Protein AF-A0A7K4IBQ5-F1 (afdb_monomer_lite)

Foldseek 3Di:
DDDDPPDPDPDDDPVLVVCCVVPVVVSVCCVVVNDDQDPVNVVVVVCVVCPPPPPDPCPPVVVVVVVVVVVVVVVVVVVVVD

Radius of gyration: 29.91 Å; chains: 1; bounding box: 72×33×64 Å

Secondary structure (DSSP, 8-state):
------S---PPPHHHHHHHHH-HHHHHHHHHH--PPPHHHHHHHHHHHS------S----HHHHHHHHHHHHHHHHHHHH-

Structure (mmCIF, N/CA/C/O backbone):
data_AF-A0A7K4IBQ5-F1
#
_entry.id   AF-A0A7K4IBQ5-F1
#
loop_
_atom_site.group_PDB
_atom_site.id
_atom_site.type_symbol
_atom_site.label_atom_id
_atom_site.label_alt_id
_atom_site.label_comp_id
_atom_site.label_asym_id
_atom_site.label_entity_id
_atom_site.label_seq_id
_atom_site.pdbx_PDB_ins_code
_atom_site.Cartn_x
_atom_site.Cartn_y
_atom_site.Cartn_z
_atom_site.occupancy
_atom_site.B_iso_or_equiv
_atom_site.auth_seq_id
_atom_site.auth_comp_id
_atom_site.auth_asym_id
_atom_site.auth_atom_id
_atom_site.pdbx_PDB_model_num
ATOM 1 N N . MET A 1 1 ? -29.356 -19.330 11.551 1.00 40.88 1 MET A N 1
ATOM 2 C CA . MET A 1 1 ? -28.479 -18.798 10.488 1.00 40.88 1 MET A CA 1
ATOM 3 C C . MET A 1 1 ? -27.937 -19.988 9.721 1.00 40.88 1 MET A C 1
ATOM 5 O O . MET A 1 1 ? -27.035 -20.660 10.197 1.00 40.88 1 MET A O 1
ATOM 9 N N . THR A 1 2 ? -28.601 -20.346 8.628 1.00 40.91 2 THR A N 1
ATOM 10 C CA . THR A 1 2 ? -28.215 -21.448 7.739 1.00 40.91 2 THR A CA 1
ATOM 11 C C . THR A 1 2 ? -27.095 -20.966 6.821 1.00 40.91 2 THR A C 1
ATOM 13 O O . THR A 1 2 ? -27.253 -19.957 6.141 1.00 40.91 2 THR A O 1
ATOM 16 N N . HIS A 1 3 ? -25.949 -21.647 6.863 1.00 40.97 3 HIS A N 1
ATOM 17 C CA . HIS A 1 3 ? -24.806 -21.375 5.996 1.00 40.97 3 HIS A CA 1
ATOM 18 C C . HIS A 1 3 ? -25.068 -22.001 4.620 1.00 40.97 3 HIS A C 1
ATOM 20 O O . HIS A 1 3 ? -25.051 -23.221 4.487 1.00 40.97 3 HIS A O 1
ATOM 26 N N . ASP A 1 4 ? -25.327 -21.160 3.622 1.00 43.88 4 ASP A N 1
ATOM 27 C CA . ASP 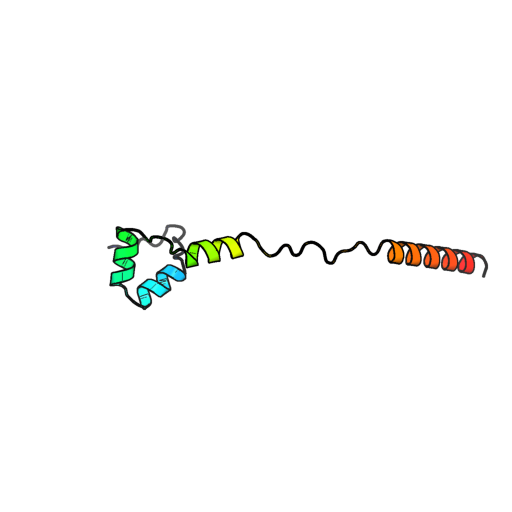A 1 4 ? -25.390 -21.543 2.211 1.00 43.88 4 ASP A CA 1
ATOM 28 C C . ASP A 1 4 ? -23.957 -21.601 1.649 1.00 43.88 4 ASP A C 1
ATOM 30 O O . ASP A 1 4 ? -23.193 -20.643 1.792 1.00 43.88 4 ASP A O 1
ATOM 34 N N . THR A 1 5 ? -23.555 -22.731 1.061 1.00 51.84 5 THR A N 1
ATOM 35 C CA . THR A 1 5 ? -22.163 -23.022 0.647 1.00 51.84 5 THR A CA 1
ATOM 36 C C . THR A 1 5 ? -21.907 -22.866 -0.859 1.00 51.84 5 THR A C 1
ATOM 38 O O . THR A 1 5 ? -20.841 -23.243 -1.339 1.00 51.84 5 THR A O 1
ATOM 41 N N . THR A 1 6 ? -22.842 -22.288 -1.622 1.00 48.78 6 THR A N 1
ATOM 42 C CA . THR A 1 6 ? -22.806 -22.257 -3.103 1.00 48.78 6 THR A CA 1
ATOM 43 C C . THR A 1 6 ? -22.800 -20.859 -3.735 1.00 48.78 6 THR A C 1
ATOM 45 O O . THR A 1 6 ? -23.234 -20.694 -4.872 1.00 48.78 6 THR A O 1
ATOM 48 N N . SER A 1 7 ? -22.277 -19.843 -3.048 1.00 48.34 7 SER A N 1
ATOM 49 C CA . SER A 1 7 ? -21.903 -18.562 -3.674 1.00 48.34 7 SER A CA 1
ATOM 50 C C . SER A 1 7 ? -20.373 -18.489 -3.723 1.00 48.34 7 SER A C 1
ATOM 52 O O . SER A 1 7 ? -19.772 -18.960 -2.754 1.00 48.34 7 SER A O 1
ATOM 54 N N . PRO A 1 8 ? -19.713 -17.974 -4.789 1.00 47.09 8 PRO A N 1
ATOM 55 C CA . PRO A 1 8 ? -18.263 -17.773 -4.786 1.00 47.09 8 PRO A CA 1
ATOM 56 C C . PRO A 1 8 ? -17.916 -16.985 -3.528 1.00 47.09 8 PRO A C 1
ATOM 58 O O . PRO A 1 8 ? -18.295 -15.823 -3.385 1.00 47.09 8 PRO A O 1
ATOM 61 N N . GLY A 1 9 ? -17.343 -17.706 -2.563 1.00 47.97 9 GLY A N 1
ATOM 62 C CA . GLY A 1 9 ? -17.368 -17.311 -1.167 1.00 47.97 9 GLY A CA 1
ATOM 63 C C . GLY A 1 9 ? -16.739 -15.944 -1.028 1.00 47.97 9 GLY A C 1
ATOM 64 O O . GLY A 1 9 ? -15.624 -15.735 -1.500 1.00 47.97 9 GLY A O 1
ATOM 65 N N . THR A 1 10 ? -17.462 -15.016 -0.410 1.00 62.03 10 THR A N 1
ATOM 66 C CA . THR A 1 10 ? -16.930 -13.717 -0.014 1.00 62.03 10 THR A CA 1
ATOM 67 C C . THR A 1 10 ? -15.679 -13.973 0.817 1.00 62.03 10 THR A C 1
ATOM 69 O O . THR A 1 10 ? -15.768 -14.318 1.998 1.00 62.03 10 THR A O 1
ATOM 72 N N . TYR A 1 11 ? -14.509 -13.894 0.186 1.00 69.38 11 TYR A N 1
ATOM 73 C CA . TYR A 1 11 ? -13.244 -14.033 0.884 1.00 69.38 11 TYR A CA 1
ATOM 74 C C . TYR A 1 11 ? -13.194 -12.914 1.919 1.00 69.38 11 TYR A C 1
ATOM 76 O O . TYR A 1 11 ? -13.291 -11.735 1.580 1.00 69.38 11 TYR A O 1
ATOM 84 N N . ARG A 1 12 ? -13.128 -13.297 3.195 1.00 72.81 12 ARG A N 1
ATOM 85 C CA . ARG A 1 12 ? -12.994 -12.338 4.290 1.00 72.81 12 ARG A CA 1
ATOM 86 C C . ARG A 1 12 ? -11.571 -11.812 4.295 1.00 72.81 12 ARG A C 1
ATOM 88 O O . ARG A 1 12 ? -10.629 -12.587 4.121 1.00 72.81 12 ARG A O 1
ATOM 95 N N . ASP A 1 1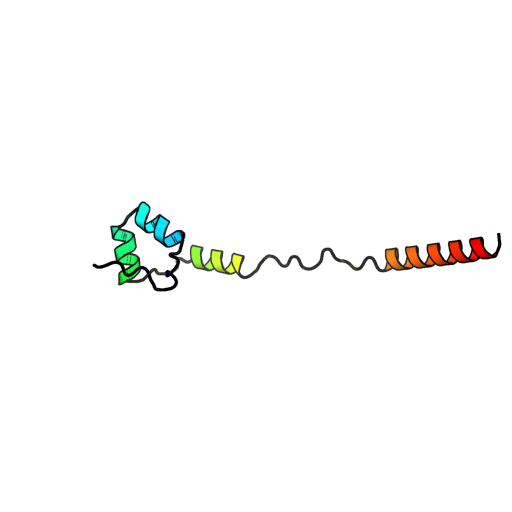3 ? -11.431 -10.511 4.514 1.00 82.00 13 ASP A N 1
ATOM 96 C CA . ASP A 1 13 ? -10.118 -9.919 4.711 1.00 82.00 13 ASP A CA 1
ATOM 97 C C . ASP A 1 13 ? -9.452 -10.571 5.938 1.00 82.00 13 ASP A C 1
ATOM 99 O O . ASP A 1 13 ? -10.080 -10.857 6.963 1.00 82.00 13 ASP A O 1
ATOM 103 N N . VAL A 1 14 ? -8.155 -10.838 5.827 1.00 87.25 14 VAL A N 1
ATOM 104 C CA . VAL A 1 14 ? -7.339 -11.355 6.927 1.00 87.25 14 VAL A CA 1
ATOM 105 C C . VAL A 1 14 ? -7.321 -10.356 8.088 1.00 87.25 14 VAL A C 1
ATOM 107 O O . VAL A 1 14 ? -7.220 -10.761 9.249 1.00 87.25 14 VAL A O 1
ATOM 110 N N . SER A 1 15 ? -7.447 -9.058 7.791 1.00 83.94 15 SER A N 1
ATOM 111 C CA . SER A 1 15 ? -7.579 -8.006 8.801 1.00 83.94 15 SER A CA 1
ATOM 112 C C . SER A 1 15 ? -8.837 -8.200 9.667 1.00 83.94 15 SER A C 1
ATOM 114 O O . SER A 1 15 ? -8.733 -8.201 10.896 1.00 83.94 15 SER A O 1
ATOM 116 N N . ASP A 1 16 ? -9.982 -8.504 9.051 1.00 85.50 16 ASP A N 1
ATOM 117 C CA . ASP A 1 16 ? -11.254 -8.785 9.728 1.00 85.50 16 ASP A CA 1
ATOM 118 C C . ASP A 1 16 ? -11.184 -10.037 10.602 1.00 85.50 16 ASP A C 1
ATOM 120 O O . ASP A 1 16 ? -11.635 -10.036 11.750 1.00 85.50 16 ASP A O 1
ATOM 124 N N . LEU A 1 17 ? -10.598 -11.115 10.070 1.00 88.56 17 LEU A N 1
ATOM 125 C CA . LEU A 1 17 ? -10.415 -12.365 10.811 1.00 88.56 17 LEU A CA 1
ATOM 126 C C . LEU A 1 17 ? -9.549 -12.146 12.056 1.00 88.56 17 LEU A C 1
ATOM 128 O O . LEU A 1 17 ? -9.844 -12.678 13.127 1.00 88.56 17 LEU A O 1
ATOM 132 N N . ARG A 1 18 ? -8.505 -11.321 11.933 1.00 91.19 18 ARG A N 1
ATOM 133 C CA . ARG A 1 18 ? -7.645 -10.945 13.054 1.00 91.19 18 ARG A CA 1
ATOM 134 C C . ARG A 1 18 ? -8.419 -10.145 14.101 1.00 91.19 18 ARG A C 1
ATOM 136 O O . ARG A 1 18 ? -8.310 -10.460 15.284 1.00 91.19 18 ARG A O 1
ATOM 143 N N . THR A 1 19 ? -9.205 -9.147 13.696 1.00 89.81 19 THR A N 1
ATOM 144 C CA . THR A 1 19 ? -10.015 -8.358 14.638 1.00 89.81 19 THR A CA 1
ATOM 145 C C . THR A 1 19 ? -11.032 -9.234 15.366 1.00 89.81 19 THR A C 1
ATOM 147 O O . THR A 1 19 ? -11.133 -9.139 16.588 1.00 89.81 19 THR A O 1
ATOM 150 N N . GLN A 1 20 ? -11.719 -10.135 14.653 1.00 91.00 20 GLN A N 1
ATOM 151 C CA . GLN A 1 20 ? -12.656 -11.080 15.264 1.00 91.00 20 GLN A CA 1
ATOM 152 C C . GLN A 1 20 ? -11.963 -11.986 16.293 1.00 91.00 20 GLN A C 1
ATOM 154 O O . GLN A 1 20 ? -12.501 -12.181 17.380 1.00 91.00 20 GLN A O 1
ATOM 159 N N . TYR A 1 21 ? -10.766 -12.497 15.981 1.00 93.44 21 TYR A N 1
ATOM 160 C CA . TYR A 1 21 ? -9.996 -13.342 16.898 1.00 93.44 21 TYR A CA 1
ATOM 161 C C . TYR A 1 21 ? -9.583 -12.605 18.182 1.00 93.44 21 TYR A C 1
ATOM 163 O O . TYR A 1 21 ? -9.649 -13.175 19.267 1.00 93.44 21 TYR A O 1
ATOM 171 N N . PHE A 1 22 ? -9.168 -11.338 18.081 1.00 93.75 22 PHE A N 1
ATOM 172 C CA . PHE A 1 22 ? -8.763 -10.557 19.255 1.00 93.75 22 PHE A CA 1
ATOM 173 C C . PHE A 1 22 ? -9.947 -10.067 20.092 1.00 93.75 22 PHE A C 1
ATOM 175 O O . PHE A 1 22 ? -9.867 -10.062 21.319 1.00 93.75 22 PHE A O 1
ATOM 182 N N . CYS A 1 23 ? -11.020 -9.597 19.452 1.00 94.62 23 CYS A N 1
ATOM 183 C CA . CYS A 1 23 ? -12.208 -9.107 20.138 1.00 94.62 23 CYS A CA 1
ATOM 184 C C . CYS A 1 23 ? -13.431 -9.156 19.217 1.00 94.62 23 CYS A C 1
ATOM 186 O O . CYS A 1 23 ? -13.682 -8.250 18.419 1.00 94.62 23 CYS A O 1
ATOM 188 N N . GLU A 1 24 ? -14.246 -10.191 19.391 1.00 92.62 24 GLU A N 1
ATOM 189 C CA . GLU A 1 24 ? -15.460 -10.394 18.599 1.00 92.62 24 GLU A CA 1
ATOM 190 C C . GLU A 1 24 ? -16.462 -9.238 18.744 1.00 92.62 24 GLU A C 1
ATOM 192 O O . GLU A 1 24 ? -17.052 -8.793 17.760 1.00 92.62 24 GLU A O 1
ATOM 197 N N . TYR A 1 25 ? -16.600 -8.677 19.951 1.00 91.50 25 TYR A N 1
ATOM 198 C CA . TYR A 1 25 ? -17.498 -7.543 20.177 1.00 91.50 25 TYR A CA 1
ATOM 199 C C . TYR A 1 25 ? -17.054 -6.284 19.419 1.00 91.50 25 TYR A C 1
ATOM 201 O O . TYR A 1 25 ? -17.881 -5.565 18.861 1.00 91.50 25 TYR A O 1
ATOM 209 N N . ARG A 1 26 ? -15.742 -6.035 19.338 1.00 90.50 26 ARG A N 1
ATOM 210 C CA . ARG A 1 26 ? -15.199 -4.939 18.530 1.00 90.50 26 ARG A CA 1
ATOM 211 C C . ARG A 1 26 ? -15.486 -5.159 17.047 1.00 90.50 26 ARG A C 1
ATOM 213 O O . ARG A 1 26 ? -15.919 -4.223 16.386 1.00 90.50 26 ARG A O 1
ATOM 220 N N . TYR A 1 27 ? -15.280 -6.377 16.545 1.00 91.50 27 TYR A N 1
ATOM 221 C CA . TYR A 1 27 ? -15.590 -6.711 15.154 1.00 91.50 27 TYR A CA 1
ATOM 222 C C . TYR A 1 27 ? -17.061 -6.433 14.816 1.00 91.50 27 TYR A C 1
ATOM 224 O O . TYR A 1 27 ? -17.366 -5.805 13.804 1.00 91.50 27 TYR A O 1
ATOM 232 N N . TYR A 1 28 ? -17.974 -6.826 15.707 1.00 91.38 28 TYR A N 1
ATOM 233 C CA . TYR A 1 28 ? -19.399 -6.539 15.562 1.00 91.38 28 TYR A CA 1
ATOM 234 C C . TYR A 1 28 ? -19.698 -5.031 15.488 1.00 91.38 28 TYR A C 1
ATOM 236 O O . TYR A 1 28 ? -20.496 -4.595 14.654 1.00 91.38 28 TYR A O 1
ATOM 244 N N . LEU A 1 29 ? -19.049 -4.217 16.327 1.00 92.19 29 LEU A N 1
ATOM 245 C CA . LEU A 1 29 ? -19.216 -2.763 16.291 1.00 92.19 29 LEU A CA 1
ATOM 246 C C . LEU A 1 29 ? -18.666 -2.148 14.999 1.00 92.19 29 LEU A C 1
ATOM 248 O O . LEU A 1 29 ? -19.344 -1.309 14.411 1.00 92.19 29 LEU A O 1
ATOM 252 N N . GLU A 1 30 ? -17.495 -2.585 14.532 1.00 90.75 30 GLU A N 1
ATOM 253 C CA . GLU A 1 30 ? -16.904 -2.115 13.270 1.00 90.75 30 GLU A CA 1
ATOM 254 C C . GLU A 1 30 ? -17.797 -2.454 12.064 1.00 90.75 30 GLU A C 1
ATOM 256 O O . GLU A 1 30 ? -17.978 -1.612 11.187 1.00 90.75 30 GLU A O 1
ATOM 261 N N . GLN A 1 31 ? -18.441 -3.628 12.042 1.00 87.81 31 GLN A N 1
ATOM 262 C CA . GLN A 1 31 ? -19.408 -3.976 10.991 1.00 87.81 31 GLN A CA 1
ATOM 263 C C . GLN A 1 31 ? -20.672 -3.108 11.023 1.00 87.81 31 GLN A C 1
ATOM 265 O O . GLN A 1 31 ? -21.234 -2.790 9.976 1.00 87.81 31 GLN A O 1
ATOM 270 N N . ARG A 1 32 ? -21.156 -2.758 12.221 1.00 90.56 32 ARG A N 1
ATOM 271 C CA . ARG A 1 32 ? -22.448 -2.077 12.391 1.00 90.56 32 ARG A CA 1
ATOM 272 C C . ARG A 1 32 ? -22.354 -0.558 12.302 1.00 90.56 32 ARG A C 1
ATOM 274 O O . ARG A 1 32 ? -23.308 0.081 11.865 1.00 90.56 32 ARG A O 1
ATOM 281 N N . HIS A 1 33 ? -21.235 0.010 12.734 1.00 92.12 33 HIS A N 1
ATOM 282 C CA . HIS A 1 33 ? -21.023 1.456 12.803 1.00 92.12 33 HIS A CA 1
ATOM 283 C C . HIS A 1 33 ? -19.955 1.957 11.826 1.00 92.12 33 HIS A C 1
ATOM 285 O O . HIS A 1 33 ? -19.822 3.165 11.653 1.00 92.12 33 HIS A O 1
ATOM 291 N N . GLY A 1 34 ? -19.237 1.050 11.161 1.00 84.69 34 GLY A N 1
ATOM 292 C CA . GLY A 1 34 ? -18.092 1.388 10.328 1.00 84.69 34 GLY A CA 1
ATOM 293 C C . GLY A 1 34 ? -16.821 1.602 11.150 1.00 84.69 34 GLY A C 1
ATOM 294 O O . GLY A 1 34 ? -16.834 1.634 12.382 1.00 84.69 34 GLY A O 1
ATOM 295 N N . ASN A 1 35 ? -15.703 1.745 10.443 1.00 83.19 35 ASN A N 1
ATOM 296 C CA . ASN A 1 35 ? -14.404 2.041 11.030 1.00 83.19 35 ASN A CA 1
ATOM 297 C C . ASN A 1 35 ? -13.852 3.332 10.413 1.00 83.19 35 ASN A C 1
ATOM 299 O O . ASN A 1 35 ? -13.671 3.417 9.198 1.00 83.19 35 ASN A O 1
ATOM 303 N N . GLU A 1 36 ? -13.604 4.337 11.250 1.00 85.25 36 GLU A N 1
ATOM 304 C CA . GLU A 1 36 ? -13.023 5.616 10.838 1.00 85.25 36 GLU A CA 1
ATOM 305 C C . GLU A 1 36 ? -11.498 5.460 10.685 1.00 85.25 36 GLU A C 1
ATOM 307 O O . GLU A 1 36 ? -10.809 5.112 11.654 1.00 85.25 36 GLU A O 1
ATOM 312 N N . PRO A 1 37 ? -10.925 5.711 9.493 1.00 79.75 37 PRO A N 1
ATOM 313 C CA . PRO A 1 37 ? -9.494 5.564 9.290 1.00 79.75 37 PRO A CA 1
ATOM 314 C C . PRO A 1 37 ? -8.732 6.587 10.134 1.00 79.75 37 PRO A C 1
ATOM 316 O O . PRO A 1 37 ? -8.917 7.800 10.030 1.00 79.75 37 PRO A O 1
ATOM 319 N N . SER A 1 38 ? -7.806 6.097 10.956 1.00 86.69 38 SER A N 1
ATOM 320 C CA . SER A 1 38 ? -6.918 6.983 11.704 1.00 86.69 38 SER A CA 1
ATOM 321 C C . SER A 1 38 ? -5.986 7.755 10.760 1.00 86.69 38 SER A C 1
ATOM 323 O O . SER A 1 38 ? -5.630 7.285 9.676 1.00 86.69 38 SER A O 1
ATOM 325 N N . ARG A 1 39 ? -5.493 8.922 11.202 1.00 85.75 39 ARG A N 1
ATOM 326 C CA . ARG A 1 39 ? -4.474 9.692 10.457 1.00 85.75 39 ARG A CA 1
ATOM 327 C C . ARG A 1 39 ? -3.235 8.854 10.112 1.00 85.75 39 ARG A C 1
ATOM 329 O O . ARG A 1 39 ? -2.631 9.058 9.063 1.00 85.75 39 ARG A O 1
ATOM 336 N N . ALA A 1 40 ? -2.866 7.911 10.982 1.00 84.88 40 ALA A N 1
ATOM 337 C CA . ALA A 1 40 ? -1.764 6.986 10.740 1.00 84.88 40 ALA A CA 1
ATOM 338 C C . ALA A 1 40 ? -2.093 5.980 9.626 1.00 84.88 40 ALA A C 1
ATOM 340 O O . ALA A 1 40 ? -1.257 5.762 8.752 1.00 84.88 40 ALA A O 1
ATOM 341 N N . ALA A 1 41 ? -3.312 5.428 9.613 1.00 85.31 41 ALA A N 1
ATOM 342 C CA . ALA A 1 41 ? -3.773 4.527 8.558 1.00 85.31 41 ALA A CA 1
ATOM 343 C C . ALA A 1 41 ? -3.808 5.231 7.192 1.00 85.31 41 ALA A C 1
ATOM 345 O O . ALA A 1 41 ? -3.279 4.694 6.223 1.00 85.31 41 ALA A O 1
ATOM 346 N N . ALA A 1 42 ? -4.324 6.465 7.138 1.00 83.94 42 ALA A N 1
ATOM 347 C CA . ALA A 1 42 ? -4.357 7.268 5.913 1.00 83.94 42 ALA A CA 1
ATOM 348 C C . ALA A 1 42 ? -2.949 7.586 5.373 1.00 83.94 42 ALA A C 1
ATOM 350 O O . ALA A 1 42 ? -2.697 7.530 4.169 1.00 83.94 42 ALA A O 1
ATOM 351 N N . ARG A 1 43 ? -1.995 7.893 6.264 1.00 85.31 43 ARG A N 1
ATOM 352 C CA . ARG A 1 43 ? -0.598 8.113 5.866 1.00 85.31 43 ARG A CA 1
ATOM 353 C C . ARG A 1 43 ? 0.057 6.819 5.386 1.00 85.31 43 ARG A C 1
ATOM 355 O O . ARG A 1 43 ? 0.758 6.843 4.382 1.00 85.31 43 ARG A O 1
ATOM 362 N N . GLY A 1 44 ? -0.197 5.702 6.065 1.00 83.62 44 GLY A N 1
ATOM 363 C CA . GLY A 1 44 ? 0.279 4.383 5.652 1.00 83.62 44 GLY A CA 1
ATOM 364 C C . GLY A 1 44 ? -0.233 3.991 4.266 1.00 83.62 44 GLY A C 1
ATOM 365 O O . GLY A 1 44 ? 0.562 3.611 3.411 1.00 83.62 44 GLY A O 1
ATOM 366 N N . SER A 1 45 ? -1.531 4.165 3.992 1.00 85.31 45 SER A N 1
ATOM 367 C CA . SER A 1 45 ? -2.099 3.869 2.672 1.00 85.31 45 SER A CA 1
ATOM 368 C C . SER A 1 45 ? -1.500 4.743 1.570 1.00 85.31 45 SER A C 1
ATOM 370 O O . SER A 1 45 ? -1.230 4.237 0.486 1.00 85.31 45 SER A O 1
ATOM 372 N N . ALA A 1 46 ? -1.221 6.022 1.849 1.00 83.88 46 ALA A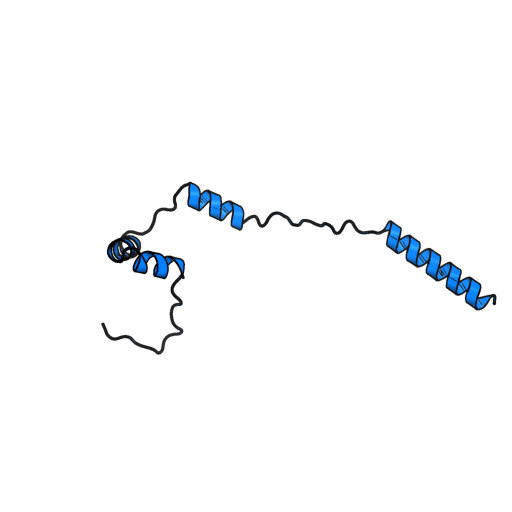 N 1
ATOM 373 C CA . ALA A 1 46 ? -0.556 6.906 0.891 1.00 83.88 46 ALA A CA 1
ATOM 374 C C . ALA A 1 46 ? 0.869 6.430 0.545 1.00 83.88 46 ALA A C 1
ATOM 376 O O . ALA A 1 46 ? 1.274 6.503 -0.613 1.00 83.88 46 ALA A O 1
ATOM 377 N N . LEU A 1 47 ? 1.614 5.881 1.514 1.00 82.75 47 LEU A N 1
ATOM 378 C CA . LEU A 1 47 ? 2.926 5.272 1.250 1.00 82.75 47 LEU A CA 1
ATOM 379 C C . LEU A 1 47 ? 2.819 4.020 0.369 1.00 82.75 47 LEU A C 1
ATOM 381 O O . LEU A 1 47 ? 3.686 3.793 -0.464 1.00 82.75 47 LEU A O 1
ATOM 385 N N . HIS A 1 48 ? 1.770 3.213 0.528 1.00 81.12 48 HIS A N 1
ATOM 386 C CA . HIS A 1 48 ? 1.565 2.028 -0.311 1.00 81.12 48 HIS A CA 1
ATOM 387 C C . HIS A 1 48 ? 1.068 2.365 -1.726 1.00 81.12 48 HIS A C 1
ATOM 389 O O . HIS A 1 48 ? 1.321 1.601 -2.654 1.00 81.12 48 HIS A O 1
ATOM 395 N N . GLN A 1 49 ? 0.384 3.500 -1.905 1.00 79.88 49 GLN A N 1
ATOM 396 C CA . GLN A 1 49 ? -0.079 3.990 -3.211 1.00 79.88 49 GLN A CA 1
ATOM 397 C C . GLN A 1 49 ? 1.034 4.619 -4.049 1.00 79.88 49 GLN A C 1
ATOM 399 O O . GLN A 1 49 ? 0.941 4.642 -5.274 1.00 79.88 49 GLN A O 1
ATOM 404 N N . HIS A 1 50 ? 2.090 5.097 -3.397 1.00 67.44 50 HIS A N 1
ATOM 405 C CA . HIS A 1 50 ? 3.336 5.461 -4.046 1.00 67.44 50 HIS A CA 1
ATOM 406 C C . HIS A 1 50 ? 4.341 4.340 -3.797 1.00 67.44 50 HIS A C 1
ATOM 408 O O . HIS A 1 50 ? 5.186 4.495 -2.909 1.00 67.44 50 HIS A O 1
ATOM 414 N N . PRO A 1 51 ? 4.292 3.214 -4.547 1.00 59.12 51 PRO A N 1
ATOM 415 C CA . PRO A 1 51 ? 5.457 2.352 -4.597 1.00 59.12 51 PRO A CA 1
ATOM 416 C C . PRO A 1 51 ? 6.582 3.289 -5.003 1.00 59.12 51 PRO A C 1
ATOM 418 O O . PRO A 1 51 ? 6.482 3.930 -6.053 1.00 59.12 51 PRO A O 1
ATOM 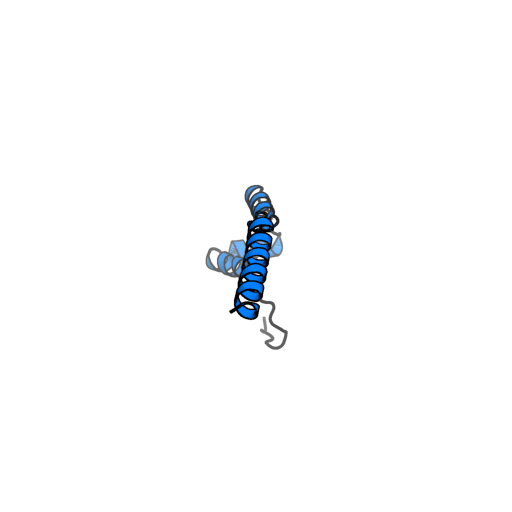421 N N . LEU A 1 52 ? 7.545 3.480 -4.089 1.00 60.38 52 LEU A N 1
ATOM 422 C CA . LEU A 1 52 ? 8.767 4.239 -4.316 1.00 60.38 52 LEU A CA 1
ATOM 423 C C . LEU A 1 52 ? 9.100 4.036 -5.770 1.00 60.38 52 LEU A C 1
ATOM 425 O O . LEU A 1 52 ? 9.233 2.880 -6.172 1.00 60.38 52 LEU A O 1
ATOM 429 N N . ALA A 1 53 ? 9.076 5.120 -6.543 1.00 53.50 53 ALA A N 1
ATOM 430 C CA . ALA A 1 53 ? 9.420 5.064 -7.936 1.00 53.50 53 ALA A CA 1
ATOM 431 C C . ALA A 1 53 ? 10.777 4.368 -7.976 1.00 53.50 53 ALA A C 1
ATOM 433 O O . ALA A 1 53 ? 11.814 4.980 -7.726 1.00 53.50 53 ALA A O 1
ATOM 434 N N . VAL A 1 54 ? 10.772 3.068 -8.265 1.00 54.16 54 VAL A N 1
ATOM 435 C CA . VAL A 1 54 ? 11.929 2.352 -8.766 1.00 54.16 54 VAL A CA 1
ATOM 436 C C . VAL A 1 54 ? 12.009 2.818 -10.213 1.00 54.16 54 VAL A C 1
ATOM 438 O O . VAL A 1 54 ? 11.827 2.056 -11.153 1.00 54.16 54 VAL A O 1
ATOM 441 N N . HIS A 1 55 ? 12.132 4.136 -10.380 1.00 48.44 55 HIS A N 1
ATOM 442 C CA . HIS A 1 55 ? 12.383 4.763 -11.643 1.00 48.44 55 HIS A CA 1
ATOM 443 C C . HIS A 1 55 ? 13.857 4.507 -11.879 1.00 48.44 55 HIS A C 1
ATOM 445 O O . HIS A 1 55 ? 14.734 5.163 -11.323 1.00 48.44 55 HIS A O 1
ATOM 451 N N . ASP A 1 56 ? 14.072 3.447 -12.645 1.00 49.31 56 ASP A N 1
ATOM 452 C CA . ASP A 1 56 ? 15.156 3.340 -13.594 1.00 49.31 56 ASP A CA 1
ATOM 453 C C . ASP A 1 56 ? 16.559 3.508 -13.008 1.00 49.31 56 ASP A C 1
ATOM 455 O O . ASP A 1 56 ? 17.304 4.424 -13.347 1.00 49.31 56 ASP A O 1
ATOM 459 N N . MET A 1 57 ? 17.020 2.462 -12.318 1.00 52.06 57 MET A N 1
ATOM 460 C CA . MET A 1 57 ? 18.411 2.017 -12.501 1.00 52.06 57 MET A CA 1
ATOM 461 C C . MET A 1 57 ? 18.575 1.292 -13.851 1.00 52.06 57 MET A C 1
ATOM 463 O O . MET A 1 57 ? 19.201 0.246 -13.960 1.00 52.06 57 MET A O 1
ATOM 467 N N . THR A 1 58 ? 17.995 1.859 -14.899 1.00 58.25 58 THR A N 1
ATOM 468 C CA . THR A 1 58 ? 18.248 1.537 -16.298 1.00 58.25 58 THR A CA 1
ATOM 469 C C . THR A 1 58 ? 18.631 2.847 -16.956 1.00 58.25 58 THR A C 1
ATOM 471 O O . THR A 1 58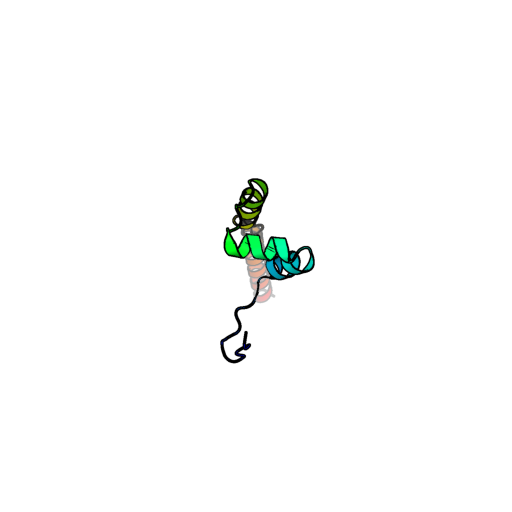 ? 18.017 3.301 -17.914 1.00 58.25 58 THR A O 1
ATOM 474 N N . ALA A 1 59 ? 19.683 3.481 -16.423 1.00 60.41 59 ALA A N 1
ATOM 475 C CA . ALA A 1 59 ? 20.475 4.370 -17.251 1.00 60.41 59 ALA A CA 1
ATOM 476 C C . ALA A 1 59 ? 20.822 3.558 -18.509 1.00 60.41 59 ALA A C 1
ATOM 478 O O . ALA A 1 59 ? 21.412 2.478 -18.380 1.00 60.41 59 ALA A O 1
ATOM 479 N N . PRO A 1 60 ? 20.398 3.980 -19.711 1.00 60.38 60 PRO A N 1
ATOM 480 C CA . PRO A 1 60 ? 20.751 3.251 -20.905 1.00 60.38 60 PRO A CA 1
ATOM 481 C C . PRO A 1 60 ? 22.271 3.311 -20.977 1.00 60.38 60 PRO A C 1
ATOM 483 O O . PRO A 1 60 ? 22.850 4.384 -21.145 1.00 60.38 60 PRO A O 1
ATOM 486 N N . ASN A 1 61 ? 22.929 2.161 -20.839 1.00 66.62 61 ASN A N 1
ATOM 487 C CA . ASN A 1 61 ? 24.364 2.009 -21.062 1.00 66.62 61 ASN A CA 1
ATOM 488 C C . ASN A 1 61 ? 24.676 2.172 -22.566 1.00 66.62 61 ASN A C 1
ATOM 490 O O . ASN A 1 61 ? 25.406 1.377 -23.150 1.00 66.62 61 ASN A O 1
ATOM 494 N N . GLY A 1 62 ? 24.103 3.191 -23.214 1.00 69.00 62 GLY A N 1
ATOM 495 C CA . GLY A 1 62 ? 24.327 3.588 -24.594 1.00 69.00 62 GLY A CA 1
ATOM 496 C C . GLY A 1 62 ? 25.808 3.633 -24.961 1.00 69.00 62 GLY A C 1
ATOM 497 O O . GLY A 1 62 ? 26.154 3.034 -25.976 1.00 69.00 62 GLY A O 1
ATOM 498 N N . PRO A 1 63 ? 26.717 4.211 -24.143 1.00 76.69 63 PRO A N 1
ATOM 499 C CA . PRO A 1 63 ? 28.139 4.181 -24.482 1.00 76.69 63 PRO A CA 1
ATOM 500 C C . PRO A 1 63 ? 28.736 2.763 -24.476 1.00 76.69 63 PRO A C 1
ATOM 502 O O . PRO A 1 63 ? 29.588 2.463 -25.308 1.00 76.69 63 PRO A O 1
ATOM 505 N N . LEU A 1 64 ? 28.272 1.867 -23.598 1.00 81.50 64 LEU A N 1
ATOM 506 C CA . LEU A 1 64 ? 28.745 0.478 -23.544 1.00 81.50 64 LEU A CA 1
ATOM 507 C C . LEU A 1 64 ? 28.228 -0.340 -24.735 1.00 81.50 64 LEU A C 1
ATOM 509 O O . LEU A 1 64 ? 28.968 -1.137 -25.302 1.00 81.50 64 LEU A O 1
ATOM 513 N N . LEU A 1 65 ? 26.985 -0.105 -25.161 1.00 84.69 65 LEU A N 1
ATOM 514 C CA . LEU A 1 65 ? 26.413 -0.742 -26.347 1.00 84.69 65 LEU A CA 1
ATOM 515 C C . LEU A 1 65 ? 27.133 -0.287 -27.626 1.00 84.69 65 LEU A C 1
ATOM 517 O O . LEU A 1 65 ? 27.463 -1.117 -28.472 1.00 84.69 65 LEU A O 1
ATOM 521 N N . ILE A 1 66 ? 27.457 1.005 -27.733 1.00 87.38 66 ILE A N 1
ATOM 522 C CA . ILE A 1 66 ? 28.273 1.545 -28.831 1.00 87.38 66 ILE A CA 1
ATOM 523 C C . ILE A 1 66 ? 29.661 0.890 -28.841 1.00 87.38 66 ILE A C 1
ATOM 525 O O . ILE A 1 66 ? 30.126 0.468 -29.898 1.00 87.38 66 ILE A O 1
ATOM 529 N N . LEU A 1 67 ? 30.301 0.742 -27.676 1.00 91.19 67 LEU A N 1
ATOM 530 C CA . LEU A 1 67 ? 31.605 0.084 -27.561 1.00 91.19 67 LEU A CA 1
ATOM 531 C C . LEU A 1 67 ? 31.561 -1.370 -28.061 1.00 91.19 67 LEU A C 1
ATOM 533 O O . LEU A 1 67 ? 32.436 -1.777 -28.823 1.00 91.19 67 LEU A O 1
ATOM 537 N N . ILE A 1 68 ? 30.531 -2.136 -27.683 1.00 91.81 68 ILE A N 1
ATOM 538 C CA . ILE A 1 68 ? 30.353 -3.527 -28.130 1.00 91.81 68 ILE A CA 1
ATOM 539 C C . ILE A 1 68 ? 30.219 -3.599 -29.657 1.00 91.81 68 ILE A C 1
ATOM 541 O O . ILE A 1 68 ? 30.853 -4.447 -30.284 1.00 91.81 68 ILE A O 1
ATOM 545 N N . ILE A 1 69 ? 29.445 -2.694 -30.265 1.00 94.12 69 ILE A N 1
ATOM 546 C CA . ILE A 1 69 ? 29.281 -2.638 -31.726 1.00 94.12 69 ILE A CA 1
ATOM 547 C C . ILE A 1 69 ? 30.622 -2.359 -32.414 1.00 94.12 69 ILE A C 1
ATOM 549 O O . ILE A 1 69 ? 30.967 -3.041 -33.377 1.00 94.12 69 ILE A O 1
ATOM 553 N N . VAL A 1 70 ? 31.406 -1.400 -31.912 1.00 96.19 70 VAL A N 1
ATOM 554 C CA . VAL A 1 70 ? 32.722 -1.070 -32.486 1.00 96.19 70 VAL A CA 1
ATOM 555 C C . VAL A 1 70 ? 33.667 -2.271 -32.423 1.00 96.19 70 VAL A C 1
ATOM 557 O O . VAL A 1 70 ? 34.290 -2.611 -33.428 1.00 96.19 70 VAL A O 1
ATOM 560 N N . VAL A 1 71 ? 33.740 -2.951 -31.275 1.00 96.62 71 VAL A N 1
ATOM 561 C CA . VAL A 1 71 ? 34.585 -4.146 -31.112 1.00 96.62 71 VAL A CA 1
ATOM 562 C C . VAL A 1 71 ? 34.150 -5.266 -32.061 1.00 96.62 71 VAL A C 1
ATOM 564 O O . VAL A 1 71 ? 35.001 -5.889 -32.695 1.00 96.62 71 VAL A O 1
ATOM 567 N N . ALA A 1 72 ? 32.842 -5.491 -32.217 1.00 96.31 72 ALA A N 1
ATOM 568 C CA . ALA A 1 72 ? 32.313 -6.497 -33.137 1.00 96.31 72 ALA A CA 1
ATOM 569 C C . ALA A 1 72 ? 32.675 -6.201 -34.604 1.00 96.31 72 ALA A C 1
ATOM 571 O O . ALA A 1 72 ? 33.062 -7.113 -35.335 1.00 96.31 72 ALA A O 1
ATOM 572 N N . ILE A 1 73 ? 32.609 -4.933 -35.028 1.00 97.00 73 ILE A N 1
ATOM 573 C CA . ILE A 1 73 ? 32.994 -4.518 -36.387 1.00 97.00 73 ILE A CA 1
ATOM 574 C C . ILE A 1 73 ? 34.489 -4.759 -36.625 1.00 97.00 73 ILE A C 1
ATOM 576 O O . ILE A 1 73 ? 34.860 -5.329 -37.649 1.00 97.00 73 ILE A O 1
ATOM 580 N N . VAL A 1 74 ? 35.352 -4.373 -35.679 1.00 97.19 74 VAL A N 1
ATOM 581 C CA . VAL A 1 74 ? 36.805 -4.580 -35.800 1.00 97.19 74 VAL A CA 1
ATOM 582 C C . VAL A 1 74 ? 37.142 -6.070 -35.891 1.00 97.19 74 VAL A C 1
ATOM 584 O O . VAL A 1 74 ? 37.926 -6.464 -36.751 1.00 97.19 74 VAL A O 1
ATOM 587 N N . ALA A 1 75 ? 36.518 -6.907 -35.058 1.00 96.62 75 ALA A N 1
ATOM 588 C CA . ALA A 1 75 ? 36.716 -8.354 -35.099 1.00 96.62 75 ALA A CA 1
ATOM 589 C C . ALA A 1 75 ? 36.278 -8.965 -36.442 1.00 96.62 75 ALA A C 1
ATOM 591 O O . ALA A 1 75 ? 36.990 -9.802 -36.992 1.00 96.62 75 ALA A O 1
ATOM 592 N N . ALA A 1 76 ? 35.149 -8.516 -37.000 1.00 95.81 76 ALA A N 1
ATOM 593 C CA . ALA A 1 76 ? 34.670 -8.974 -38.303 1.00 95.81 76 ALA A CA 1
ATOM 594 C C . ALA A 1 76 ? 35.618 -8.581 -39.450 1.00 95.81 76 ALA A C 1
ATOM 596 O O . ALA A 1 76 ? 35.868 -9.389 -40.342 1.00 95.81 76 ALA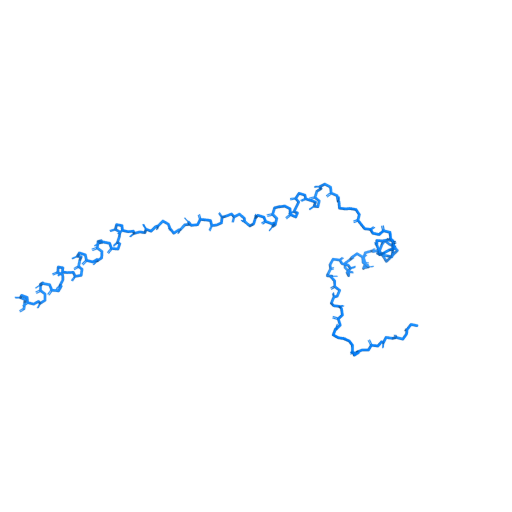 A O 1
ATOM 597 N N . ILE A 1 77 ? 36.183 -7.368 -39.419 1.00 96.69 77 ILE A N 1
ATOM 598 C CA . ILE A 1 77 ? 37.169 -6.922 -40.416 1.00 96.69 77 ILE A CA 1
ATOM 599 C C . ILE A 1 77 ? 38.443 -7.763 -40.321 1.00 96.69 77 ILE A C 1
ATOM 601 O O . ILE A 1 77 ? 38.923 -8.258 -41.338 1.00 96.69 77 ILE A O 1
ATOM 605 N N . LEU A 1 78 ? 38.968 -7.960 -39.107 1.00 95.94 78 LEU A N 1
ATOM 606 C CA . LEU A 1 78 ? 40.158 -8.784 -38.886 1.00 95.94 78 LEU A CA 1
ATOM 607 C C . LEU A 1 78 ? 39.947 -10.227 -39.353 1.00 95.94 78 LEU A C 1
ATOM 609 O O . LEU A 1 78 ? 40.852 -10.795 -39.949 1.00 95.94 78 LEU A O 1
ATOM 613 N N . TRP A 1 79 ? 38.754 -10.790 -39.139 1.00 95.94 79 TRP A N 1
ATOM 614 C CA . TRP A 1 79 ? 38.398 -12.128 -39.612 1.00 95.94 79 TRP A CA 1
ATOM 615 C C . TRP A 1 79 ? 38.387 -12.247 -41.138 1.00 95.94 79 TRP A C 1
ATOM 617 O O . TRP A 1 79 ? 38.764 -13.278 -41.669 1.00 95.94 79 TRP A O 1
ATOM 627 N N . ILE A 1 80 ? 37.931 -11.217 -41.855 1.00 95.00 80 ILE A N 1
ATOM 628 C CA . ILE A 1 80 ? 37.917 -11.233 -43.328 1.00 95.00 80 ILE A CA 1
ATOM 629 C C . ILE A 1 80 ? 39.332 -11.052 -43.896 1.00 95.00 80 ILE A C 1
ATOM 631 O O . ILE A 1 80 ? 39.626 -11.539 -44.984 1.00 95.00 80 ILE A O 1
ATOM 635 N N . MET A 1 81 ? 40.189 -10.310 -43.191 1.00 89.81 81 MET A N 1
ATOM 636 C CA . MET A 1 81 ? 41.560 -10.033 -43.623 1.00 89.81 81 MET A CA 1
ATOM 637 C C . MET A 1 81 ? 42.552 -11.163 -43.318 1.00 89.81 81 MET A C 1
ATOM 639 O O . MET A 1 81 ? 43.603 -11.201 -43.959 1.00 89.81 81 MET A O 1
ATOM 643 N N . TRP A 1 82 ? 42.254 -12.018 -42.337 1.00 86.38 82 TRP A N 1
ATOM 644 C CA . TRP A 1 82 ? 43.048 -13.194 -41.973 1.00 86.38 82 TRP A CA 1
ATOM 645 C C . TRP A 1 82 ? 42.595 -14.416 -42.773 1.00 86.38 82 TRP A C 1
ATOM 647 O O . TRP A 1 82 ? 43.475 -15.086 -43.360 1.00 86.38 82 TRP A O 1
#

Sequence (82 aa):
MTHDTTSPGTYRDVSDLRTQYFCEYRYYLEQRHGNEPSRAAARGSALHQHPLAVHDMTAPNGPLLILIIVVAIVAAILWIMW

pLDDT: mean 78.66, std 17.1, range [40.88, 97.19]